Protein AF-A0A9D7Y727-F1 (afdb_monomer_lite)

pLDDT: mean 72.54, std 14.03, range [35.81, 91.88]

Secondary structure (DSSP, 8-state):
-TTHHHH-----SHHHHHHHHTSTTTHHHHHHHHHHHHIIIIIIHHHHHHHHHHGGGHHHHTT-----HHHHHHHHHHHHHHHHHHHHHHHHHTTS---TTTHHHHHHHHHHHHHHT--SSHHHHHHHIIIIIIHHHHHHIIIIIIIIHHHHHHHH--HHHHHHHHHHHHHHHHTT-

Foldseek 3Di:
DVVCVPPVDDCPAPVSLLVQCLDPVCVVVSLVVLLVVLCVPLPVVLLVVCCVPVPPCSCVLLCPDDDDVVVVVVVVVVVVVVVVVVVVVVVVVVPDPDPPVCPVVVPVVVVSVCSNPDDPDPVVVVSCCVRVNVSNVVSLCCPLVSPQLVVCCVVVVDNVVSVVVSVVVSCVVVVRD

Radius of gyration: 19.41 Å; chains: 1; bounding box: 39×44×51 Å

Structure (mmCIF, N/CA/C/O backbone):
data_AF-A0A9D7Y727-F1
#
_entry.id   AF-A0A9D7Y727-F1
#
loop_
_atom_site.group_PDB
_atom_site.id
_atom_site.type_symbol
_atom_site.label_atom_id
_atom_site.label_alt_id
_atom_site.label_comp_id
_atom_site.label_asym_id
_atom_site.label_entity_id
_atom_site.label_seq_id
_atom_site.pdbx_PDB_ins_code
_atom_site.Cartn_x
_atom_site.Cartn_y
_atom_site.Cartn_z
_atom_site.occupancy
_atom_site.B_iso_or_equiv
_atom_site.auth_seq_id
_atom_site.auth_comp_id
_atom_site.auth_asym_id
_atom_site.auth_atom_id
_atom_site.pdbx_PDB_model_num
ATOM 1 N N . MET A 1 1 ? -11.216 9.444 -23.063 1.00 38.44 1 MET A N 1
ATOM 2 C CA . MET A 1 1 ? -11.716 10.382 -24.096 1.00 38.44 1 MET A CA 1
ATOM 3 C C . MET A 1 1 ? -10.673 11.421 -24.528 1.00 38.44 1 MET A C 1
ATOM 5 O O . MET A 1 1 ? -10.568 11.652 -25.720 1.00 38.44 1 MET A O 1
ATOM 9 N N . LEU A 1 2 ? -9.851 11.990 -23.627 1.00 35.81 2 LEU A N 1
ATOM 10 C CA . LEU A 1 2 ? -8.795 12.958 -24.002 1.00 35.81 2 LEU A CA 1
ATOM 11 C C . LEU A 1 2 ? -7.589 12.357 -24.762 1.00 35.81 2 LEU A C 1
ATOM 13 O O . LEU A 1 2 ? -6.993 13.044 -25.578 1.00 35.81 2 LEU A O 1
ATOM 17 N N . VAL A 1 3 ? -7.261 11.077 -24.549 1.00 43.19 3 VAL A N 1
ATOM 18 C CA . VAL A 1 3 ? -6.134 10.392 -25.226 1.00 43.19 3 VAL A CA 1
ATOM 19 C C . VAL A 1 3 ? -6.435 10.086 -26.703 1.00 43.19 3 VAL A C 1
ATOM 21 O O . VAL A 1 3 ? -5.552 10.188 -27.552 1.00 43.19 3 VAL A O 1
ATOM 24 N N . ASN A 1 4 ? -7.702 9.801 -27.025 1.00 42.19 4 ASN A N 1
ATOM 25 C CA . ASN A 1 4 ? -8.126 9.422 -28.376 1.00 42.19 4 ASN A CA 1
ATOM 26 C C . ASN A 1 4 ? -7.947 10.574 -29.384 1.00 42.19 4 ASN A C 1
ATOM 28 O O . ASN A 1 4 ? -7.620 10.354 -30.543 1.00 42.19 4 ASN A O 1
ATOM 32 N N . ASN A 1 5 ? -8.099 11.820 -28.925 1.00 43.03 5 ASN A N 1
ATOM 33 C CA . ASN A 1 5 ? -8.119 12.988 -29.806 1.00 43.03 5 ASN A CA 1
ATOM 34 C C . ASN A 1 5 ? -6.724 13.542 -30.155 1.00 43.03 5 ASN A C 1
ATOM 36 O O . ASN A 1 5 ? -6.624 14.439 -30.983 1.00 43.03 5 ASN A O 1
ATOM 40 N N . ILE A 1 6 ? -5.661 13.047 -29.509 1.00 50.78 6 ILE A N 1
ATOM 41 C CA . ILE A 1 6 ? -4.281 13.510 -29.748 1.00 50.78 6 ILE A CA 1
ATOM 42 C C . ILE A 1 6 ? -3.454 12.439 -30.474 1.00 50.78 6 ILE A C 1
ATOM 44 O O . ILE A 1 6 ? -2.617 12.791 -31.297 1.00 50.78 6 ILE A O 1
ATOM 48 N N . TYR A 1 7 ? -3.717 11.148 -30.228 1.00 49.81 7 TYR A N 1
ATOM 49 C CA . TYR A 1 7 ? -2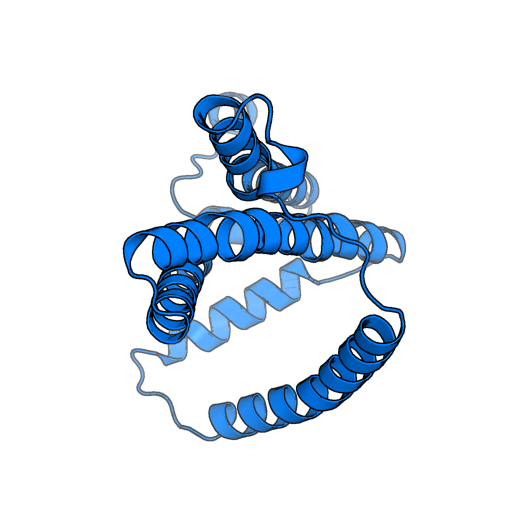.887 10.054 -30.757 1.00 49.81 7 TYR A CA 1
ATOM 50 C C . TYR A 1 7 ? -3.656 8.938 -31.488 1.00 49.81 7 TYR A C 1
ATOM 52 O O . TYR A 1 7 ? -3.024 8.030 -32.011 1.00 49.81 7 TYR A O 1
ATOM 60 N N . GLY A 1 8 ? -4.994 8.985 -31.566 1.00 45.44 8 GLY A N 1
ATOM 61 C CA . GLY A 1 8 ? -5.788 8.008 -32.334 1.00 45.44 8 GLY A CA 1
ATOM 62 C C . GLY A 1 8 ? -5.814 6.585 -31.760 1.00 45.44 8 GLY A C 1
ATOM 63 O O . GLY A 1 8 ? -6.126 5.640 -32.479 1.00 45.44 8 GLY A O 1
ATOM 64 N N . ILE A 1 9 ? -5.470 6.419 -30.480 1.00 54.44 9 ILE A N 1
ATOM 65 C CA . ILE A 1 9 ? -5.405 5.118 -29.811 1.00 54.44 9 ILE A CA 1
ATOM 66 C C . ILE A 1 9 ? -6.626 4.952 -28.897 1.00 54.44 9 ILE A C 1
ATOM 68 O O . ILE A 1 9 ? -6.757 5.632 -27.871 1.00 54.44 9 ILE A O 1
ATOM 72 N N . GLU A 1 10 ? -7.503 4.007 -29.238 1.00 46.69 10 GLU A N 1
ATOM 73 C CA . GLU A 1 10 ? -8.534 3.498 -28.333 1.00 46.69 10 GLU A CA 1
ATOM 74 C C . GLU A 1 10 ? -7.905 2.519 -27.338 1.00 46.69 10 GLU A C 1
ATOM 76 O O . GLU A 1 10 ? -7.672 1.354 -27.641 1.00 46.69 10 GLU A O 1
ATOM 81 N N . ILE A 1 11 ? -7.630 2.992 -26.123 1.00 50.62 11 ILE A N 1
ATOM 82 C CA . ILE A 1 11 ? -7.251 2.123 -25.003 1.00 50.62 11 ILE A CA 1
ATOM 83 C C . ILE A 1 11 ? -8.541 1.460 -24.496 1.00 50.62 11 ILE A C 1
ATOM 85 O O . ILE A 1 11 ? -9.188 1.964 -23.576 1.00 50.62 11 ILE A O 1
ATOM 89 N N . ALA A 1 12 ? -8.966 0.382 -25.159 1.00 44.16 12 ALA A N 1
ATOM 90 C CA . ALA A 1 12 ? -10.188 -0.357 -24.828 1.00 44.16 12 ALA A CA 1
ATOM 91 C C . ALA A 1 12 ? -9.934 -1.541 -23.874 1.00 44.16 12 ALA A C 1
ATOM 93 O O . ALA A 1 12 ? -10.870 -2.060 -23.268 1.00 44.16 12 ALA A O 1
ATOM 94 N N . SER A 1 13 ? -8.678 -1.965 -23.706 1.00 48.47 13 SER A N 1
ATOM 95 C CA . SER A 1 13 ? -8.296 -3.084 -22.838 1.00 48.47 13 SER A CA 1
ATOM 96 C C . SER A 1 13 ? -6.910 -2.872 -22.223 1.00 48.47 13 SER A C 1
ATOM 98 O O . SER A 1 13 ? -6.048 -2.256 -22.850 1.00 48.47 13 SER A O 1
ATOM 100 N N . GLY A 1 14 ? -6.679 -3.403 -21.014 1.00 51.00 14 GLY A N 1
ATOM 101 C CA . GLY A 1 14 ? -5.350 -3.407 -20.384 1.00 51.00 14 GLY A CA 1
ATOM 102 C C . GLY A 1 14 ? -4.289 -4.021 -21.303 1.00 51.00 14 GLY A C 1
ATOM 103 O O . GLY A 1 14 ? -3.210 -3.465 -21.441 1.00 51.00 14 GLY A O 1
ATOM 104 N N . LEU A 1 15 ? -4.656 -5.061 -22.062 1.00 42.97 15 LEU A N 1
ATOM 105 C CA . LEU A 1 15 ? -3.801 -5.736 -23.045 1.00 42.97 15 LEU A CA 1
ATOM 106 C C . LEU A 1 15 ? -3.212 -4.793 -24.118 1.00 42.97 15 LEU A C 1
ATOM 108 O O . LEU A 1 15 ? -2.021 -4.855 -24.402 1.00 42.97 15 LEU A O 1
ATOM 112 N N . GLN A 1 16 ? -4.008 -3.862 -24.660 1.00 52.31 16 GLN A N 1
ATOM 113 C CA . GLN A 1 16 ? -3.540 -2.881 -25.656 1.00 52.31 16 GLN A CA 1
ATOM 114 C C . GLN A 1 16 ? -2.620 -1.805 -25.064 1.00 52.31 16 GLN A C 1
ATOM 116 O O . GLN A 1 16 ? -1.779 -1.254 -25.771 1.00 52.31 16 GLN A O 1
ATOM 121 N N . LEU A 1 17 ? -2.759 -1.501 -23.770 1.00 52.94 17 LEU A N 1
ATOM 122 C CA . LEU A 1 17 ? -1.858 -0.587 -23.064 1.00 52.94 17 LEU A CA 1
ATOM 123 C C . LEU A 1 17 ? -0.440 -1.181 -22.968 1.00 52.94 17 LEU A C 1
ATOM 125 O O . LEU A 1 17 ? 0.544 -0.442 -23.022 1.00 52.94 17 LEU A O 1
ATOM 129 N N . PHE A 1 18 ? -0.342 -2.510 -22.866 1.00 52.50 18 PHE A N 1
ATOM 130 C CA . PHE A 1 18 ? 0.915 -3.244 -22.724 1.00 52.50 18 PHE A CA 1
ATOM 131 C C . PHE A 1 18 ? 1.685 -3.389 -24.047 1.00 52.50 18 PHE A C 1
ATOM 133 O O . PHE A 1 18 ? 2.902 -3.202 -24.053 1.00 52.50 18 PHE A O 1
ATOM 140 N N . ASP A 1 19 ? 0.999 -3.583 -25.178 1.00 54.50 19 ASP A N 1
ATOM 141 C CA . ASP A 1 19 ? 1.635 -3.552 -26.510 1.00 54.50 19 ASP A CA 1
ATOM 142 C C . ASP A 1 19 ? 2.191 -2.162 -26.863 1.00 54.50 19 ASP A C 1
ATOM 144 O O . ASP A 1 19 ? 3.210 -2.025 -27.543 1.00 54.50 19 ASP A O 1
ATOM 148 N N . LEU A 1 20 ? 1.560 -1.101 -26.357 1.00 54.81 20 LEU A N 1
ATOM 149 C CA . LEU A 1 20 ? 2.021 0.273 -26.557 1.00 54.81 20 LEU A CA 1
ATOM 150 C C . LEU A 1 20 ? 3.176 0.664 -25.624 1.00 54.81 20 LEU A C 1
ATOM 152 O O . LEU A 1 20 ? 3.982 1.518 -25.990 1.00 54.81 20 LEU A O 1
ATOM 156 N N . LEU A 1 21 ? 3.295 0.024 -24.454 1.00 53.53 21 LEU A N 1
ATOM 157 C CA . LEU A 1 21 ? 4.452 0.147 -23.553 1.00 53.53 21 LEU A CA 1
ATOM 158 C C . LEU A 1 21 ? 5.737 -0.419 -24.170 1.00 53.53 21 LEU A C 1
ATOM 160 O O . LEU A 1 21 ? 6.821 0.057 -23.842 1.00 53.53 21 LEU A O 1
ATOM 164 N N . ALA A 1 22 ? 5.621 -1.404 -25.066 1.00 52.56 22 ALA A N 1
ATOM 165 C CA . ALA A 1 22 ? 6.753 -1.986 -25.785 1.00 52.56 22 ALA A CA 1
ATOM 166 C C . ALA A 1 22 ? 7.319 -1.062 -26.884 1.00 52.56 22 ALA A C 1
ATOM 168 O O . ALA A 1 22 ? 8.438 -1.281 -27.347 1.00 52.56 22 ALA A O 1
ATOM 169 N N . ASN A 1 23 ? 6.586 -0.013 -27.280 1.00 58.38 23 ASN A N 1
ATOM 170 C CA . ASN A 1 23 ? 7.082 1.021 -28.186 1.00 58.38 23 ASN A CA 1
ATOM 171 C C . ASN A 1 23 ? 7.751 2.156 -27.393 1.00 58.38 23 ASN A C 1
ATOM 173 O O . ASN A 1 23 ? 7.108 2.866 -26.614 1.00 58.38 23 ASN A O 1
ATOM 177 N N . SER A 1 24 ? 9.051 2.358 -27.626 1.00 57.25 24 SER A N 1
ATOM 178 C CA . SER A 1 24 ? 9.898 3.326 -26.907 1.00 57.25 24 SER A CA 1
ATOM 179 C C . SER A 1 24 ? 9.404 4.776 -26.987 1.00 57.25 24 SER A C 1
ATOM 181 O O . SER A 1 24 ? 9.672 5.562 -26.080 1.00 57.25 24 SER A O 1
ATOM 183 N N . GLU A 1 25 ? 8.638 5.125 -28.023 1.00 64.88 25 GLU A N 1
ATOM 184 C CA . GLU A 1 25 ? 8.105 6.475 -28.238 1.00 64.88 25 GLU A CA 1
ATOM 185 C C . GLU A 1 25 ? 6.974 6.844 -27.253 1.00 64.88 25 GLU A C 1
ATOM 187 O O . GLU A 1 25 ? 6.826 8.009 -26.885 1.00 64.88 25 GLU A O 1
ATOM 192 N N . PHE A 1 26 ? 6.217 5.859 -26.746 1.00 62.03 26 PHE A N 1
ATOM 193 C CA . PHE A 1 26 ? 5.054 6.083 -25.868 1.00 62.03 26 PHE A CA 1
ATOM 194 C C . PHE A 1 26 ? 5.237 5.579 -24.431 1.00 62.03 26 PHE A C 1
ATOM 196 O O . PHE A 1 26 ? 4.417 5.890 -23.560 1.00 62.03 26 PHE A O 1
ATOM 203 N N . ALA A 1 27 ? 6.324 4.858 -24.144 1.00 64.75 27 ALA A N 1
ATOM 204 C CA . ALA A 1 27 ? 6.574 4.240 -22.843 1.00 64.75 27 ALA A CA 1
ATOM 205 C C . ALA A 1 27 ? 6.503 5.238 -21.668 1.00 64.75 27 ALA A C 1
ATOM 207 O O . ALA A 1 27 ? 5.880 4.950 -20.645 1.00 64.75 27 ALA A O 1
ATOM 208 N N . GLY A 1 28 ? 7.074 6.440 -21.814 1.00 68.00 28 GLY A N 1
ATOM 209 C CA . GLY A 1 28 ? 7.032 7.473 -20.769 1.00 68.00 28 GLY A CA 1
ATOM 210 C C . GLY A 1 28 ? 5.619 7.997 -20.487 1.00 68.00 28 GLY A C 1
ATOM 211 O O . GLY A 1 28 ? 5.219 8.131 -19.329 1.00 68.00 28 GLY A O 1
ATOM 212 N N . PHE A 1 29 ? 4.834 8.236 -21.540 1.00 70.38 29 PHE A N 1
ATOM 213 C CA . PHE A 1 29 ? 3.445 8.683 -21.420 1.00 70.38 29 PHE A CA 1
ATOM 214 C C . PHE A 1 29 ? 2.563 7.615 -20.766 1.00 70.38 29 PHE A C 1
ATOM 216 O O . PHE A 1 29 ? 1.745 7.937 -19.904 1.00 70.38 29 PHE A O 1
ATOM 223 N N . ILE A 1 30 ? 2.760 6.342 -21.115 1.00 69.75 30 ILE A N 1
ATOM 224 C CA . ILE A 1 30 ? 1.981 5.250 -20.529 1.00 69.75 30 ILE A CA 1
ATOM 225 C C . ILE A 1 30 ? 2.362 5.013 -19.072 1.00 69.75 30 ILE A C 1
ATOM 227 O O . ILE A 1 30 ? 1.465 4.903 -18.240 1.00 69.75 30 ILE A O 1
ATOM 231 N N . LYS A 1 31 ? 3.654 5.021 -18.721 1.00 67.88 31 LYS A N 1
ATOM 232 C CA . LYS A 1 31 ? 4.081 4.955 -17.312 1.00 67.88 31 LYS A CA 1
ATOM 233 C C . LYS A 1 31 ? 3.425 6.062 -16.480 1.00 67.88 31 LYS A C 1
ATOM 235 O O . LYS A 1 31 ? 2.930 5.799 -15.385 1.00 67.88 31 LYS A O 1
ATOM 240 N N . LEU A 1 32 ? 3.353 7.281 -17.017 1.00 73.38 32 LEU A N 1
ATOM 241 C CA . LEU A 1 32 ? 2.678 8.400 -16.359 1.00 73.38 32 LEU A CA 1
ATOM 242 C C . LEU A 1 32 ? 1.160 8.187 -16.257 1.00 73.38 32 LEU A C 1
ATOM 244 O O . LEU A 1 32 ? 0.586 8.427 -15.198 1.00 73.38 32 LEU A O 1
ATOM 248 N N . TYR A 1 33 ? 0.510 7.693 -17.312 1.00 76.12 33 TYR A N 1
ATOM 249 C CA . TYR A 1 33 ? -0.916 7.360 -17.294 1.00 76.12 33 TYR A CA 1
ATOM 250 C C . TYR A 1 33 ? -1.248 6.290 -16.243 1.00 76.12 33 TYR A C 1
ATOM 252 O O . TYR A 1 33 ? -2.163 6.482 -15.441 1.00 76.12 33 TYR A O 1
ATOM 260 N N . VAL A 1 34 ? -0.480 5.197 -16.205 1.00 72.19 34 VAL A N 1
ATOM 261 C CA . VAL A 1 34 ? -0.617 4.109 -15.224 1.00 72.19 34 VAL A CA 1
ATOM 262 C C . VAL A 1 34 ? -0.414 4.637 -13.805 1.00 72.19 34 VAL A C 1
ATOM 264 O O . VAL A 1 34 ? -1.220 4.342 -12.920 1.00 72.19 34 VAL A O 1
ATOM 267 N N . GLY A 1 35 ? 0.617 5.463 -13.598 1.00 71.75 35 GLY A N 1
ATOM 268 C CA . GLY A 1 35 ? 0.903 6.086 -12.308 1.00 71.75 35 GLY A CA 1
ATOM 269 C C . GLY A 1 35 ? -0.222 7.007 -11.835 1.00 71.75 35 GLY A C 1
ATOM 270 O O . GLY A 1 35 ? -0.666 6.903 -10.694 1.00 71.75 35 GLY A O 1
ATOM 271 N N . VAL A 1 36 ? -0.742 7.869 -12.714 1.00 76.12 36 VAL A N 1
ATOM 272 C CA . VAL A 1 36 ? -1.879 8.750 -12.400 1.00 76.12 36 VAL A CA 1
ATOM 273 C C . VAL A 1 36 ? -3.132 7.935 -12.091 1.00 76.12 36 VAL A C 1
ATOM 275 O O . VAL A 1 36 ? -3.839 8.253 -11.138 1.00 76.12 36 VAL A O 1
ATOM 278 N N . ASN A 1 37 ? -3.402 6.876 -12.855 1.00 77.38 37 ASN A N 1
ATOM 279 C CA . ASN A 1 37 ? -4.544 5.998 -12.619 1.00 77.38 37 ASN A CA 1
ATOM 280 C C . ASN A 1 37 ? -4.473 5.360 -11.219 1.00 77.38 37 ASN A C 1
ATOM 282 O O . ASN A 1 37 ? -5.410 5.509 -10.432 1.00 77.38 37 ASN A O 1
ATOM 286 N N . HIS A 1 38 ? -3.324 4.776 -10.862 1.00 74.88 38 HIS A N 1
ATOM 287 C CA . HIS A 1 38 ? -3.100 4.216 -9.528 1.00 74.88 38 HIS A CA 1
ATOM 288 C C . HIS A 1 38 ? -3.259 5.263 -8.425 1.00 74.88 38 HIS A C 1
ATOM 290 O O . HIS A 1 38 ? -3.918 5.010 -7.419 1.00 74.88 38 HIS A O 1
ATOM 296 N N . LEU A 1 39 ? -2.703 6.460 -8.623 1.00 80.50 39 LEU A N 1
ATOM 297 C CA . LEU A 1 39 ? -2.813 7.563 -7.670 1.00 80.50 39 LEU A CA 1
ATOM 298 C C . LEU A 1 39 ? -4.283 7.936 -7.433 1.00 80.50 39 LEU A C 1
ATOM 300 O O . LEU A 1 39 ? -4.723 8.086 -6.294 1.00 80.50 39 LEU A O 1
ATOM 304 N N . VAL A 1 40 ? -5.074 8.047 -8.497 1.00 80.31 40 VAL A N 1
ATOM 305 C CA . VAL A 1 40 ? -6.489 8.403 -8.377 1.00 80.31 40 VAL A CA 1
ATOM 306 C C . VAL A 1 40 ? -7.275 7.301 -7.665 1.00 80.31 40 VAL A C 1
ATOM 308 O O . VAL A 1 40 ? -7.955 7.593 -6.681 1.00 80.31 40 VAL A O 1
ATOM 311 N N . ILE A 1 41 ? -7.161 6.051 -8.119 1.00 79.31 41 ILE A N 1
ATOM 312 C CA . ILE A 1 41 ? -7.974 4.937 -7.611 1.00 79.31 41 ILE A CA 1
ATOM 313 C C . ILE A 1 41 ? -7.573 4.544 -6.188 1.00 79.31 41 ILE A C 1
ATOM 315 O O . ILE A 1 41 ? -8.443 4.383 -5.332 1.00 79.31 41 ILE A O 1
ATOM 319 N N . PHE A 1 42 ? -6.275 4.403 -5.917 1.00 80.44 42 PHE A N 1
ATOM 320 C CA . PHE A 1 42 ? -5.786 3.834 -4.661 1.00 80.44 42 PHE A CA 1
ATOM 321 C C . PHE A 1 42 ? -5.404 4.876 -3.611 1.00 80.44 42 PHE A C 1
ATOM 323 O O . PHE A 1 42 ? -5.277 4.526 -2.443 1.00 80.44 42 PHE A O 1
ATOM 330 N N . ILE A 1 43 ? -5.253 6.154 -3.976 1.00 82.06 43 ILE A N 1
ATOM 331 C CA . ILE A 1 43 ? -4.929 7.216 -3.010 1.00 82.06 43 ILE A CA 1
ATOM 332 C C . ILE A 1 43 ? -6.064 8.236 -2.932 1.00 82.06 43 ILE A C 1
ATOM 334 O O . ILE A 1 43 ? -6.671 8.397 -1.876 1.00 82.06 43 ILE A O 1
ATOM 338 N N . ILE A 1 44 ? -6.401 8.920 -4.028 1.00 84.00 44 ILE A N 1
ATOM 339 C CA . ILE A 1 44 ? -7.350 10.045 -3.967 1.00 84.00 44 ILE A CA 1
ATOM 340 C C . ILE A 1 44 ? -8.758 9.572 -3.602 1.00 84.00 44 ILE A C 1
ATOM 342 O O . ILE A 1 44 ? -9.345 10.102 -2.661 1.00 84.00 44 ILE A O 1
ATOM 346 N N . CYS A 1 45 ? -9.306 8.578 -4.302 1.00 85.94 45 CYS A N 1
ATOM 347 C CA . CYS A 1 45 ? -10.641 8.046 -4.019 1.00 85.94 45 CYS A CA 1
ATOM 348 C C . CYS A 1 45 ? -10.813 7.598 -2.552 1.00 85.94 45 CYS A C 1
ATOM 350 O O . CYS A 1 45 ? -11.759 8.062 -1.906 1.00 85.94 45 CYS A O 1
ATOM 352 N N . PRO A 1 46 ? -9.922 6.765 -1.980 1.00 83.12 46 PRO A N 1
ATOM 353 C CA . PRO A 1 46 ? -10.025 6.377 -0.577 1.00 83.12 46 PRO A CA 1
ATOM 354 C C . PRO A 1 46 ? -9.865 7.551 0.395 1.00 83.12 46 PRO A C 1
ATOM 356 O O . PRO A 1 46 ? -10.594 7.624 1.385 1.00 83.12 46 PRO A O 1
ATOM 359 N N . LEU A 1 47 ? -8.983 8.515 0.115 1.00 83.88 47 LEU A N 1
ATOM 360 C CA . LEU A 1 47 ? -8.851 9.709 0.954 1.00 83.88 47 LEU A CA 1
ATOM 361 C C . LEU A 1 47 ? -10.113 10.580 0.929 1.00 83.88 47 LEU A C 1
ATOM 363 O O . LEU A 1 47 ? -10.551 11.050 1.979 1.00 83.88 47 LEU A O 1
ATOM 367 N N . VAL A 1 48 ? -10.734 10.753 -0.241 1.00 85.94 48 VAL A N 1
ATOM 368 C CA . VAL A 1 48 ? -12.015 11.463 -0.391 1.00 85.94 48 VAL A CA 1
ATOM 369 C C . VAL A 1 48 ? -13.129 10.736 0.360 1.00 85.94 48 VAL A C 1
ATOM 371 O O . VAL A 1 48 ? -13.916 11.382 1.052 1.00 85.94 48 VAL A O 1
ATOM 374 N N . PHE A 1 49 ? -13.172 9.402 0.289 1.00 85.12 49 PHE A N 1
ATOM 375 C CA . PHE A 1 49 ? -14.115 8.590 1.058 1.00 85.12 49 PHE A CA 1
ATOM 376 C C . PHE A 1 49 ? -13.971 8.847 2.565 1.00 85.12 49 PHE A C 1
ATOM 378 O O . PHE A 1 49 ? -14.948 9.195 3.232 1.00 85.12 49 PHE A O 1
ATOM 385 N N . VAL A 1 50 ? -12.751 8.766 3.107 1.00 81.88 50 VAL A N 1
ATOM 386 C CA . VAL A 1 50 ? -12.513 9.026 4.536 1.00 81.88 50 VAL A CA 1
ATOM 387 C C . VAL A 1 50 ? -12.856 10.472 4.896 1.00 81.88 50 VAL A C 1
ATOM 389 O O . VAL A 1 50 ? -13.497 10.714 5.917 1.00 81.88 50 VAL A O 1
ATOM 392 N N . TYR A 1 51 ? -12.490 11.440 4.057 1.00 83.19 51 TYR A N 1
ATOM 393 C CA . TYR A 1 51 ? -12.810 12.846 4.290 1.00 83.19 51 TYR A CA 1
ATOM 394 C C . TYR A 1 51 ? -14.326 13.091 4.356 1.00 83.19 51 TYR A C 1
ATOM 396 O O . TYR A 1 51 ? -14.801 13.770 5.267 1.00 83.19 51 TYR A O 1
ATOM 404 N N . PHE A 1 52 ? -15.105 12.507 3.441 1.00 84.50 52 PHE A N 1
ATOM 405 C CA . PHE A 1 52 ? -16.548 12.736 3.376 1.00 84.50 52 PHE A CA 1
ATOM 406 C C . PHE A 1 52 ? -17.315 12.044 4.512 1.00 84.50 52 PHE A C 1
ATOM 408 O O . PHE A 1 52 ? -18.193 12.660 5.123 1.00 84.50 52 PHE A O 1
ATOM 415 N N . PHE A 1 53 ? -16.967 10.791 4.827 1.00 80.19 53 PHE A N 1
ATOM 416 C CA . PHE A 1 53 ? -17.672 9.987 5.832 1.00 80.19 53 PHE A CA 1
ATOM 417 C C . PHE A 1 53 ? -17.166 10.206 7.264 1.00 80.19 53 PHE A C 1
ATOM 419 O O . PHE A 1 53 ? -17.957 10.141 8.204 1.00 80.19 53 PHE A O 1
ATOM 426 N N . TYR A 1 54 ? -15.877 10.511 7.445 1.00 79.06 54 TYR A N 1
ATOM 427 C CA . TYR A 1 54 ? -15.241 10.601 8.764 1.00 79.06 54 TYR A CA 1
ATOM 428 C C . TYR A 1 54 ? -14.717 12.000 9.130 1.00 79.06 54 TYR A C 1
ATOM 430 O O . TYR A 1 54 ? -14.256 12.175 10.259 1.00 79.06 54 TYR A O 1
ATOM 438 N N . LYS A 1 55 ? -14.843 13.003 8.242 1.00 71.44 55 LYS A N 1
ATOM 439 C CA . LYS A 1 55 ? -14.619 14.454 8.458 1.00 71.44 55 LYS A CA 1
ATOM 440 C C . LYS A 1 55 ? -13.568 14.799 9.530 1.00 71.44 55 LYS A C 1
ATOM 442 O O . LYS A 1 55 ? -12.374 14.805 9.251 1.00 71.44 55 LYS A O 1
ATOM 447 N N . ASN A 1 56 ? -14.004 15.062 10.769 1.00 64.69 56 ASN A N 1
ATOM 448 C CA . ASN A 1 56 ? -13.153 15.551 11.865 1.00 64.69 56 ASN A CA 1
ATOM 449 C C . ASN A 1 56 ? -12.272 14.474 12.525 1.00 64.69 56 ASN A C 1
ATOM 451 O O . ASN A 1 56 ? -11.414 14.810 13.335 1.00 64.69 56 ASN A O 1
ATOM 455 N N . LYS A 1 57 ? -12.459 13.192 12.191 1.00 68.38 57 LYS A N 1
ATOM 456 C CA . LYS A 1 57 ? -11.660 12.066 12.697 1.00 68.38 57 LYS A CA 1
ATOM 457 C C . LYS A 1 57 ? -10.722 11.485 11.644 1.00 68.38 57 LYS A C 1
ATOM 459 O O . LYS A 1 57 ? -10.250 10.375 11.829 1.00 68.38 57 LYS A O 1
ATOM 464 N N . PHE A 1 58 ? -10.425 12.207 10.561 1.00 68.12 58 PHE A N 1
ATOM 465 C CA . PHE A 1 58 ? -9.569 11.731 9.465 1.00 68.12 58 PHE A CA 1
ATOM 466 C C . PHE A 1 58 ? -8.268 11.056 9.954 1.0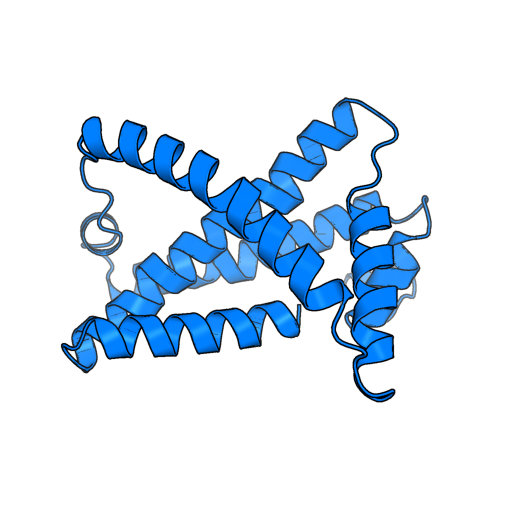0 68.12 58 PHE A C 1
ATOM 468 O O . PHE A 1 58 ? -8.003 9.897 9.638 1.00 68.12 58 PHE A O 1
ATOM 475 N N . TRP A 1 59 ? -7.504 11.742 10.810 1.00 65.94 59 TRP A N 1
ATOM 476 C CA . TRP A 1 59 ? -6.225 11.251 11.339 1.00 65.94 59 TRP A CA 1
ATOM 477 C C . TRP A 1 59 ? -6.379 10.120 12.368 1.00 65.94 59 TRP A C 1
ATOM 479 O O . TRP A 1 59 ? -5.567 9.198 12.415 1.00 65.94 59 TRP A O 1
ATOM 489 N N . GLU A 1 60 ? -7.445 10.165 13.172 1.00 67.19 60 GLU A N 1
ATOM 490 C CA . GLU A 1 60 ? -7.779 9.121 14.149 1.00 67.19 60 GLU A CA 1
ATOM 491 C C . GLU A 1 60 ? -8.275 7.845 13.445 1.00 67.19 60 GLU A C 1
ATOM 493 O O . GLU A 1 60 ? -7.986 6.726 13.868 1.00 67.19 60 GLU A O 1
ATOM 498 N N . TYR A 1 61 ? -8.968 8.011 12.317 1.00 68.94 61 TYR A N 1
ATOM 499 C CA . TYR A 1 61 ? -9.484 6.936 11.490 1.00 68.94 61 TYR A CA 1
ATOM 500 C C . TYR A 1 61 ? -8.368 6.217 10.733 1.00 68.94 61 TYR A C 1
ATOM 502 O O . TYR A 1 61 ? -8.338 4.989 10.740 1.00 68.94 61 TYR A O 1
ATOM 510 N N . LEU A 1 62 ? -7.415 6.943 10.151 1.00 65.31 62 LEU A N 1
ATOM 511 C CA . LEU A 1 62 ? -6.276 6.314 9.478 1.00 65.31 62 LEU A CA 1
ATOM 512 C C . LEU A 1 62 ? -5.287 5.667 10.464 1.00 65.31 62 LEU A C 1
ATOM 514 O O . LEU A 1 62 ? -4.371 4.962 10.052 1.00 65.31 62 LEU A O 1
ATOM 518 N N . SER A 1 63 ? -5.485 5.867 11.775 1.00 64.56 63 SER A N 1
ATOM 519 C CA . SER A 1 63 ? -4.674 5.273 12.840 1.00 64.56 63 SER A CA 1
ATOM 520 C C . SER A 1 63 ? -3.170 5.436 12.600 1.00 64.56 63 SER A C 1
ATOM 522 O O . SER A 1 63 ? -2.401 4.512 12.863 1.00 64.56 63 SER A O 1
ATOM 524 N N . LEU A 1 64 ? -2.749 6.620 12.127 1.00 62.12 64 LEU A N 1
ATOM 525 C CA . LEU A 1 64 ? -1.339 7.014 12.016 1.00 62.12 64 LEU A CA 1
ATOM 526 C C . LEU A 1 64 ? -0.765 7.190 13.425 1.00 62.12 64 LEU A C 1
ATOM 528 O O . LEU A 1 64 ? -0.587 8.291 13.942 1.00 62.12 64 LEU A O 1
ATOM 532 N N . ARG A 1 65 ? -0.589 6.064 14.108 1.00 58.31 65 ARG A N 1
ATOM 533 C CA . ARG A 1 65 ? -0.153 5.988 15.491 1.00 58.31 65 ARG A CA 1
ATOM 534 C C . ARG A 1 65 ? 1.356 5.835 15.525 1.00 58.31 65 ARG A C 1
ATOM 536 O O . ARG A 1 65 ? 1.966 5.286 14.613 1.00 58.31 65 ARG A O 1
ATOM 543 N N . TYR A 1 66 ? 1.941 6.277 16.629 1.00 62.97 66 TYR A N 1
ATOM 544 C CA . TYR A 1 66 ? 3.347 6.060 16.931 1.00 62.97 66 TYR A CA 1
ATOM 545 C C . TYR A 1 66 ? 3.691 4.563 16.838 1.00 62.97 66 TYR A C 1
ATOM 547 O O . TYR A 1 66 ? 3.206 3.751 17.633 1.00 62.97 66 TYR A O 1
ATOM 555 N N . VAL A 1 67 ? 4.514 4.195 15.856 1.00 71.50 67 VAL A N 1
ATOM 556 C CA . VAL A 1 67 ? 5.062 2.844 15.720 1.00 71.50 67 VAL A CA 1
ATOM 557 C C . VAL A 1 67 ? 6.212 2.677 16.704 1.00 71.50 67 VAL A C 1
ATOM 559 O O . VAL A 1 67 ? 7.154 3.466 16.726 1.00 71.50 67 VAL A O 1
ATOM 562 N N . LYS A 1 68 ? 6.144 1.649 17.556 1.00 82.00 68 LYS A N 1
ATOM 563 C CA . LYS A 1 68 ? 7.258 1.345 18.464 1.00 82.00 68 LYS A CA 1
ATOM 564 C C . LYS A 1 68 ? 8.491 0.948 17.631 1.00 82.00 68 LYS A C 1
ATOM 566 O O . LYS A 1 68 ? 8.328 0.145 16.713 1.00 82.00 68 LYS A O 1
ATOM 571 N N . PRO A 1 69 ? 9.713 1.394 17.982 1.00 83.62 69 PRO A N 1
ATOM 572 C CA . PRO A 1 69 ? 10.929 1.093 17.215 1.00 83.62 69 PRO A CA 1
ATOM 573 C C . PRO A 1 69 ? 11.168 -0.406 16.982 1.00 83.62 69 PRO A C 1
ATOM 575 O O . PRO A 1 69 ? 11.647 -0.807 15.926 1.00 83.62 69 PRO A O 1
ATOM 578 N N . ILE A 1 70 ? 10.761 -1.250 17.938 1.00 90.00 70 ILE A N 1
ATOM 579 C CA . ILE A 1 70 ? 10.855 -2.710 17.820 1.00 90.00 70 ILE A CA 1
ATOM 580 C C . ILE A 1 70 ? 10.081 -3.263 16.614 1.00 90.00 70 ILE A C 1
ATOM 582 O O . ILE A 1 70 ? 10.525 -4.227 15.999 1.00 90.00 70 ILE A O 1
ATOM 586 N N . PHE A 1 71 ? 8.962 -2.639 16.232 1.00 85.62 71 PHE A N 1
ATOM 587 C CA . PHE A 1 71 ? 8.186 -3.064 15.067 1.00 85.62 71 PHE A CA 1
ATOM 588 C C . PHE A 1 71 ? 8.875 -2.713 13.750 1.00 85.62 71 PHE A C 1
ATOM 590 O O . PHE A 1 71 ? 8.681 -3.431 12.779 1.00 85.62 71 PHE A O 1
ATOM 597 N N . ILE A 1 72 ? 9.713 -1.672 13.717 1.00 85.69 72 ILE A N 1
ATOM 598 C CA . ILE A 1 72 ? 10.507 -1.329 12.529 1.00 85.69 72 ILE A CA 1
ATOM 599 C C . ILE A 1 72 ? 11.585 -2.395 12.310 1.00 85.69 72 ILE A C 1
ATOM 601 O O . ILE A 1 72 ? 11.730 -2.913 11.207 1.00 85.69 72 ILE A O 1
ATOM 605 N N . ILE A 1 73 ? 12.296 -2.781 13.374 1.00 90.00 73 ILE A N 1
ATOM 606 C CA . ILE A 1 73 ? 13.305 -3.851 13.310 1.00 90.00 73 ILE A CA 1
ATOM 607 C C . ILE A 1 73 ? 12.646 -5.177 12.914 1.00 90.00 73 ILE A C 1
ATOM 609 O O . ILE A 1 73 ? 13.135 -5.871 12.025 1.00 90.00 73 ILE A O 1
ATOM 613 N N . LEU A 1 74 ? 11.509 -5.509 13.535 1.00 89.88 74 LEU A N 1
ATOM 614 C CA . LEU A 1 74 ? 10.757 -6.718 13.210 1.00 89.88 74 LEU A CA 1
ATOM 615 C C . LEU A 1 74 ? 10.263 -6.710 11.758 1.00 89.88 74 LEU A C 1
ATOM 617 O O . LEU A 1 74 ? 10.348 -7.736 11.095 1.00 89.88 74 LEU A O 1
ATOM 621 N N . PHE A 1 75 ? 9.794 -5.568 11.250 1.00 85.75 75 PHE A N 1
ATOM 622 C CA . PHE A 1 75 ? 9.380 -5.411 9.856 1.00 85.75 75 PHE A CA 1
ATOM 623 C C . PHE A 1 75 ? 10.518 -5.745 8.887 1.00 85.75 75 PHE A C 1
ATOM 625 O O . PHE A 1 75 ? 10.331 -6.570 7.996 1.00 85.75 75 PHE A O 1
ATOM 632 N N . PHE A 1 76 ? 11.716 -5.190 9.103 1.00 88.88 76 PHE A N 1
ATOM 633 C CA . PHE A 1 76 ? 12.886 -5.513 8.279 1.00 88.88 76 PHE A CA 1
ATOM 634 C C . PHE A 1 76 ? 13.271 -6.994 8.356 1.00 88.88 76 PHE A C 1
ATOM 636 O O . PHE A 1 76 ? 13.571 -7.607 7.333 1.00 88.88 76 PHE A O 1
ATOM 643 N N . LEU A 1 77 ? 13.228 -7.586 9.550 1.00 91.06 77 LEU A N 1
ATOM 644 C CA . LEU A 1 77 ? 13.577 -8.993 9.754 1.00 91.06 77 LEU A CA 1
ATOM 645 C C . LEU A 1 77 ? 12.574 -9.927 9.058 1.00 91.06 77 LEU A C 1
ATOM 647 O O . LEU A 1 77 ? 12.968 -10.888 8.397 1.00 91.06 77 LEU A O 1
ATOM 651 N N . VAL A 1 78 ? 11.282 -9.601 9.134 1.00 90.75 78 VAL A N 1
ATOM 652 C CA . VAL A 1 78 ? 10.219 -10.310 8.412 1.00 90.75 78 VAL A CA 1
ATOM 653 C C . VAL A 1 78 ? 10.396 -10.162 6.901 1.00 90.75 78 VAL A C 1
ATOM 655 O O . VAL A 1 78 ? 10.323 -11.167 6.202 1.00 90.75 78 VAL A O 1
ATOM 658 N N . LEU A 1 79 ? 10.691 -8.963 6.387 1.00 87.62 79 LEU A N 1
ATOM 659 C CA . LEU A 1 79 ? 10.963 -8.765 4.959 1.00 87.62 79 LEU A CA 1
ATOM 660 C C . LEU A 1 79 ? 12.144 -9.616 4.473 1.00 87.62 79 LEU A C 1
ATOM 662 O O . LEU A 1 79 ? 12.022 -10.299 3.456 1.00 87.62 79 LEU A O 1
ATOM 666 N N . MET A 1 80 ? 13.256 -9.636 5.217 1.00 89.12 80 MET A N 1
ATOM 667 C CA . MET A 1 80 ? 14.408 -10.475 4.869 1.00 89.12 80 MET A CA 1
ATOM 668 C C . MET A 1 80 ? 14.074 -11.969 4.899 1.00 89.12 80 MET A C 1
ATOM 670 O O . MET A 1 80 ? 14.592 -12.713 4.075 1.00 89.12 80 MET A O 1
ATOM 674 N N . SER A 1 81 ? 13.203 -12.413 5.810 1.00 90.06 81 SER A N 1
ATOM 675 C CA . SER A 1 81 ? 12.754 -13.808 5.880 1.00 90.06 81 SER A CA 1
ATOM 676 C C . SER A 1 81 ? 11.732 -14.177 4.800 1.00 90.06 81 SER A C 1
ATOM 678 O O . SER A 1 81 ? 11.670 -15.338 4.398 1.00 90.06 81 SER A O 1
ATOM 680 N N . LEU A 1 82 ? 10.916 -13.228 4.339 1.00 89.00 82 LEU A N 1
ATOM 681 C CA . LEU A 1 82 ? 9.911 -13.461 3.299 1.00 89.00 82 LEU A CA 1
ATOM 682 C C . LEU A 1 82 ? 10.538 -13.592 1.912 1.00 89.00 82 LEU A C 1
ATOM 684 O O . LEU A 1 82 ? 10.027 -14.349 1.092 1.00 89.00 82 LEU A O 1
ATOM 688 N N . TYR A 1 83 ? 11.655 -12.912 1.653 1.00 86.19 83 TYR A N 1
ATOM 689 C CA . TYR A 1 83 ? 12.341 -12.985 0.364 1.00 86.19 83 TYR A CA 1
ATOM 690 C C . TYR A 1 83 ? 12.766 -14.414 -0.051 1.00 86.19 83 TYR A C 1
ATOM 692 O O . TYR A 1 83 ? 12.364 -14.860 -1.129 1.00 86.19 83 TYR A O 1
ATOM 700 N N . PRO A 1 84 ? 13.505 -15.195 0.768 1.00 88.88 84 PRO A N 1
ATOM 701 C CA . PRO A 1 84 ? 13.848 -16.574 0.419 1.00 88.88 84 PRO A CA 1
ATOM 702 C C . PRO A 1 84 ? 12.616 -17.483 0.360 1.00 88.88 84 PRO A C 1
ATOM 704 O O . PRO A 1 84 ? 12.591 -18.425 -0.428 1.00 88.88 84 PRO A O 1
ATOM 707 N N . LEU A 1 85 ? 11.578 -17.194 1.153 1.00 88.06 85 LEU A N 1
ATOM 708 C CA . LEU A 1 85 ? 10.325 -17.943 1.114 1.00 88.06 85 LEU A CA 1
ATOM 709 C C . LEU A 1 85 ? 9.598 -17.741 -0.222 1.00 88.06 85 LEU A C 1
ATOM 711 O O . LEU A 1 85 ? 9.150 -18.716 -0.820 1.00 88.06 85 LEU A O 1
ATOM 715 N N . MET A 1 86 ? 9.537 -16.504 -0.720 1.00 81.88 86 MET A N 1
ATOM 716 C CA . MET A 1 86 ? 9.008 -16.202 -2.051 1.00 81.88 86 MET A CA 1
ATOM 717 C C . MET A 1 86 ? 9.792 -16.942 -3.135 1.00 81.88 86 MET A C 1
ATOM 719 O O . MET A 1 86 ? 9.187 -17.628 -3.951 1.00 81.88 86 MET A O 1
ATOM 723 N N . ALA A 1 87 ? 11.128 -16.894 -3.097 1.00 83.19 87 ALA A N 1
ATOM 724 C CA . ALA A 1 87 ? 11.964 -17.617 -4.057 1.00 83.19 87 ALA A CA 1
ATOM 725 C C . ALA A 1 87 ? 11.707 -19.137 -4.035 1.00 83.19 87 ALA A C 1
ATOM 727 O O . ALA A 1 87 ? 11.651 -19.778 -5.086 1.00 83.19 87 ALA A O 1
ATOM 728 N N . TYR A 1 88 ? 11.498 -19.711 -2.847 1.00 86.31 88 TYR A N 1
ATOM 729 C CA . TYR A 1 88 ? 11.144 -21.120 -2.691 1.00 86.31 88 TYR A CA 1
ATOM 730 C C . TYR A 1 88 ? 9.772 -21.449 -3.295 1.00 86.31 88 TYR A C 1
ATOM 732 O O . TYR A 1 88 ? 9.647 -22.441 -4.014 1.00 86.31 88 TYR A O 1
ATOM 740 N N . PHE A 1 89 ? 8.754 -20.617 -3.054 1.00 78.62 89 PHE A N 1
ATOM 741 C CA . PHE A 1 89 ? 7.432 -20.803 -3.656 1.00 78.62 89 PHE A CA 1
ATOM 742 C C . PHE A 1 89 ? 7.462 -20.662 -5.176 1.00 78.62 89 PHE A C 1
ATOM 744 O O . PHE A 1 89 ? 6.855 -21.484 -5.854 1.00 78.62 89 PHE A O 1
ATOM 751 N N . THR A 1 90 ? 8.208 -19.699 -5.719 1.00 76.62 90 THR A N 1
ATOM 752 C CA . THR A 1 90 ? 8.390 -19.554 -7.171 1.00 76.62 90 THR A CA 1
ATOM 753 C C . THR A 1 90 ? 9.031 -20.800 -7.777 1.00 76.62 90 THR A C 1
ATOM 755 O O . THR A 1 90 ? 8.563 -21.301 -8.793 1.00 76.62 90 THR A O 1
ATOM 758 N N . PHE A 1 91 ? 10.060 -21.351 -7.128 1.00 81.19 91 PHE A N 1
ATOM 759 C CA . PHE A 1 91 ? 10.696 -22.595 -7.566 1.00 81.19 91 PHE A CA 1
ATOM 760 C C . PHE A 1 91 ? 9.765 -23.810 -7.484 1.00 81.19 91 PHE A C 1
ATOM 762 O O . PHE A 1 91 ? 9.833 -24.716 -8.315 1.00 81.19 91 PHE A O 1
ATOM 769 N N . LEU A 1 92 ? 8.908 -23.866 -6.463 1.00 79.69 92 LEU A N 1
ATOM 770 C CA . LEU A 1 92 ? 7.921 -24.931 -6.339 1.00 79.69 92 LEU A CA 1
ATOM 771 C C . LEU A 1 92 ? 6.843 -24.806 -7.421 1.00 79.69 92 LEU A C 1
ATOM 773 O O . LEU A 1 92 ? 6.477 -25.807 -8.030 1.00 79.69 92 LEU A O 1
ATOM 777 N N . LEU A 1 93 ? 6.387 -23.582 -7.690 1.00 78.19 93 LEU A N 1
ATOM 778 C CA . LEU A 1 93 ? 5.404 -23.284 -8.724 1.00 78.19 93 LEU A CA 1
ATOM 779 C C . LEU A 1 93 ? 5.942 -23.628 -10.116 1.00 78.19 93 LEU A C 1
ATOM 781 O O . LEU A 1 93 ? 5.246 -24.284 -10.880 1.00 78.19 93 LEU A O 1
ATOM 785 N N . SER A 1 94 ? 7.208 -23.310 -10.407 1.00 71.75 94 SER A N 1
ATOM 786 C CA . SER A 1 94 ? 7.841 -23.619 -11.698 1.00 71.75 94 SER A CA 1
ATOM 787 C C . SER A 1 94 ? 8.026 -25.116 -11.974 1.00 71.75 94 SER A C 1
ATOM 789 O O . SER A 1 94 ? 8.443 -25.488 -13.065 1.00 71.75 94 SER A O 1
ATOM 791 N N . LYS A 1 95 ? 7.808 -25.979 -10.974 1.00 76.25 95 LYS A N 1
ATOM 792 C CA . LYS A 1 95 ? 7.867 -27.444 -11.111 1.00 76.25 9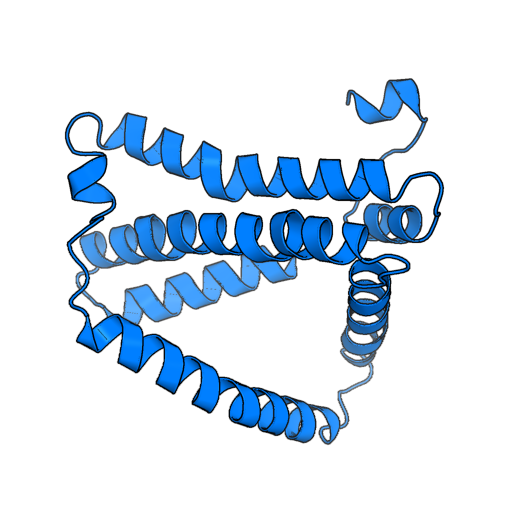5 LYS A CA 1
ATOM 793 C C . LYS A 1 95 ? 6.504 -28.089 -11.309 1.00 76.25 95 LYS A C 1
ATOM 795 O O . LYS A 1 95 ? 6.439 -29.292 -11.546 1.00 76.25 95 LYS A O 1
ATOM 800 N N . ILE A 1 96 ? 5.433 -27.330 -11.123 1.00 76.06 96 ILE A N 1
ATOM 801 C CA . ILE A 1 96 ? 4.092 -27.794 -11.428 1.00 76.06 96 ILE A CA 1
ATOM 802 C C . ILE A 1 96 ? 3.929 -27.607 -12.935 1.00 76.06 96 ILE A C 1
ATOM 804 O O . ILE A 1 96 ? 4.062 -26.493 -13.429 1.00 76.06 96 ILE A O 1
ATOM 808 N N . ASP A 1 97 ? 3.666 -28.684 -13.671 1.00 67.19 97 ASP A N 1
ATOM 809 C CA . ASP A 1 97 ? 3.250 -28.569 -15.068 1.00 67.19 97 ASP A CA 1
ATOM 810 C C . ASP A 1 97 ? 1.810 -28.047 -15.076 1.00 67.19 97 ASP A C 1
ATOM 812 O O . ASP A 1 97 ? 0.857 -28.784 -14.797 1.00 67.19 97 ASP A O 1
ATOM 816 N N . LEU A 1 98 ? 1.648 -26.739 -15.295 1.00 63.19 98 LEU A N 1
ATOM 817 C CA . LEU A 1 98 ? 0.326 -26.130 -15.369 1.00 63.19 98 LEU A CA 1
ATOM 818 C C . LEU A 1 98 ? -0.406 -26.638 -16.628 1.00 63.19 98 LEU A C 1
ATOM 820 O O . LEU A 1 98 ? 0.192 -26.695 -17.702 1.00 63.19 98 LEU A O 1
ATOM 824 N N . PRO A 1 99 ? -1.704 -26.982 -16.529 1.00 65.56 99 PRO A N 1
ATOM 825 C CA . PRO A 1 99 ? -2.504 -27.371 -17.688 1.00 65.56 99 PRO A CA 1
ATOM 826 C C . PRO A 1 99 ? -2.552 -26.238 -18.726 1.00 65.56 99 PRO A C 1
ATOM 828 O O . PRO A 1 99 ? -2.548 -25.066 -18.353 1.00 65.56 99 PRO A O 1
ATOM 831 N N . ASP A 1 100 ? -2.676 -26.580 -20.012 1.00 63.56 100 ASP A N 1
ATOM 832 C CA . ASP A 1 100 ? -2.536 -25.652 -21.157 1.00 63.56 100 ASP A CA 1
ATOM 833 C C . ASP A 1 100 ? -3.425 -24.388 -21.097 1.00 63.56 100 ASP A C 1
ATOM 835 O O . ASP A 1 100 ? -3.116 -23.362 -21.699 1.00 63.56 100 ASP A O 1
ATOM 839 N N . PHE A 1 101 ? -4.528 -24.415 -20.340 1.00 67.25 101 PHE A N 1
ATOM 840 C CA . PHE A 1 101 ? -5.380 -23.239 -20.118 1.00 67.25 101 PHE A CA 1
ATOM 841 C C . PHE A 1 101 ? -4.735 -22.167 -19.210 1.00 67.25 101 PHE A C 1
ATOM 843 O O . PHE A 1 101 ? -5.116 -21.001 -19.268 1.00 67.25 101 PHE A O 1
ATOM 850 N N . LEU A 1 102 ? -3.756 -22.538 -18.378 1.00 57.22 102 LEU A N 1
ATOM 851 C CA . LEU A 1 102 ? -3.034 -21.634 -17.476 1.00 57.22 102 LEU A CA 1
ATOM 852 C C . LEU A 1 102 ? -1.629 -21.270 -17.982 1.00 57.22 102 LEU A C 1
ATOM 854 O O . LEU A 1 102 ? -1.074 -20.266 -17.546 1.00 57.22 102 LEU A O 1
ATOM 858 N N . SER A 1 103 ? -1.067 -22.014 -18.939 1.00 56.69 103 SER A N 1
ATOM 859 C CA . SER A 1 103 ? 0.295 -21.776 -19.447 1.00 56.69 103 SER A CA 1
ATOM 860 C C . SER A 1 103 ? 0.471 -20.455 -20.212 1.00 56.69 103 SER A C 1
ATOM 862 O O . SER A 1 103 ? 1.600 -19.995 -20.384 1.00 56.69 103 SER A O 1
ATOM 864 N N . GLY A 1 104 ? -0.622 -19.839 -20.683 1.00 56.88 104 GLY A N 1
ATOM 865 C CA . GLY A 1 104 ? -0.597 -18.503 -21.296 1.00 56.88 104 GLY A CA 1
ATOM 866 C C . GLY A 1 104 ? -0.387 -17.371 -20.282 1.00 56.88 104 GLY A C 1
ATOM 867 O O . GLY A 1 104 ? 0.234 -16.366 -20.609 1.00 56.88 104 GLY A O 1
ATOM 868 N N . PHE A 1 105 ? -0.830 -17.555 -19.031 1.00 56.12 105 PHE A N 1
ATOM 869 C CA . PHE A 1 105 ? -0.717 -16.530 -17.988 1.00 56.12 105 PHE A CA 1
ATOM 870 C C . PHE A 1 105 ? 0.726 -16.312 -17.522 1.00 56.12 105 PHE A C 1
ATOM 872 O O . PHE A 1 105 ? 1.101 -15.175 -17.251 1.00 56.12 105 PHE A O 1
ATOM 879 N N . ASP A 1 106 ? 1.548 -17.363 -17.468 1.00 56.84 106 ASP A N 1
ATOM 880 C CA . ASP A 1 106 ? 2.924 -17.241 -16.974 1.00 56.84 106 ASP A CA 1
ATOM 881 C C . ASP A 1 106 ? 3.839 -16.502 -17.957 1.00 56.84 106 ASP A C 1
ATOM 883 O O . ASP A 1 106 ? 4.633 -15.658 -17.550 1.00 56.84 106 ASP A O 1
ATOM 887 N N . LYS A 1 107 ? 3.744 -16.779 -19.262 1.00 58.09 107 LYS A N 1
ATOM 888 C CA . LYS A 1 107 ? 4.686 -16.207 -20.240 1.00 58.09 107 LYS A CA 1
ATOM 889 C C . LYS A 1 107 ? 4.413 -14.735 -20.521 1.00 58.09 107 LYS A C 1
ATOM 891 O O . LYS A 1 107 ? 5.346 -13.934 -20.476 1.00 58.09 107 LYS A O 1
ATOM 896 N N . ASP A 1 108 ? 3.152 -14.379 -20.744 1.00 57.66 108 ASP A N 1
ATOM 897 C CA . ASP A 1 108 ? 2.786 -13.010 -21.104 1.00 57.66 108 ASP A CA 1
ATOM 898 C C . ASP A 1 108 ? 2.947 -12.063 -19.907 1.00 57.66 108 ASP A C 1
ATOM 900 O O . ASP A 1 108 ? 3.480 -10.964 -20.059 1.00 57.66 108 ASP A O 1
ATOM 904 N N . ALA A 1 109 ? 2.590 -12.496 -18.691 1.00 56.53 109 ALA A N 1
ATOM 905 C CA . ALA A 1 109 ? 2.774 -11.683 -17.488 1.00 56.53 109 ALA A CA 1
ATOM 906 C C . ALA A 1 109 ? 4.259 -11.472 -17.145 1.00 56.53 109 ALA A C 1
ATOM 908 O O . ALA A 1 109 ? 4.656 -10.356 -16.802 1.00 56.53 109 ALA A O 1
ATOM 909 N N . ILE A 1 110 ? 5.097 -12.511 -17.265 1.00 58.78 110 ILE A N 1
ATOM 910 C CA . ILE A 1 110 ? 6.534 -12.412 -16.965 1.00 58.78 110 ILE A CA 1
ATOM 911 C C . ILE A 1 110 ? 7.252 -11.529 -17.991 1.00 58.78 110 ILE A C 1
ATOM 913 O O . ILE A 1 110 ? 8.046 -10.672 -17.598 1.00 58.78 110 ILE A O 1
ATOM 917 N N . ASP A 1 111 ? 6.969 -11.684 -19.287 1.00 58.84 111 ASP A N 1
ATOM 918 C CA . ASP A 1 111 ? 7.579 -10.848 -20.331 1.00 58.84 111 ASP A CA 1
ATOM 919 C C . ASP A 1 111 ? 7.139 -9.378 -20.194 1.00 58.84 111 ASP A C 1
ATOM 921 O O . ASP A 1 111 ? 7.951 -8.456 -20.300 1.00 58.84 111 ASP A O 1
ATOM 925 N N . THR A 1 112 ? 5.873 -9.150 -19.827 1.00 57.94 112 THR A N 1
ATOM 926 C CA . THR A 1 112 ? 5.326 -7.813 -19.543 1.00 57.94 112 THR A CA 1
ATOM 927 C C . THR A 1 112 ? 6.019 -7.154 -18.353 1.00 57.94 112 THR A C 1
ATOM 929 O O . THR A 1 112 ? 6.485 -6.018 -18.462 1.00 57.94 112 THR A O 1
ATOM 932 N N . LEU A 1 113 ? 6.141 -7.860 -17.225 1.00 57.44 113 LEU A N 1
ATOM 933 C CA . LEU A 1 113 ? 6.842 -7.346 -16.047 1.00 57.44 113 LEU A CA 1
ATOM 934 C C . LEU A 1 113 ? 8.312 -7.053 -16.353 1.00 57.44 113 LEU A C 1
ATOM 936 O O . LEU A 1 113 ? 8.832 -6.028 -15.920 1.00 57.44 113 LEU A O 1
ATOM 940 N N . THR A 1 114 ? 8.963 -7.905 -17.145 1.00 61.47 114 THR A N 1
ATOM 941 C CA . THR A 1 114 ? 10.370 -7.738 -17.530 1.00 61.47 114 THR A CA 1
ATOM 942 C C . THR A 1 114 ? 10.574 -6.492 -18.392 1.00 61.47 114 THR A C 1
ATOM 944 O O . THR A 1 114 ? 11.504 -5.731 -18.140 1.00 61.47 114 THR A O 1
ATOM 947 N N . LYS A 1 115 ? 9.684 -6.219 -19.355 1.00 63.38 115 LYS A N 1
ATOM 948 C CA . LYS A 1 115 ? 9.729 -4.993 -20.174 1.00 63.38 115 LYS A CA 1
ATOM 949 C C . LYS A 1 115 ? 9.393 -3.739 -19.370 1.00 63.38 115 LYS A C 1
ATOM 951 O O . LYS A 1 115 ? 10.012 -2.697 -19.556 1.00 63.38 115 LYS A O 1
ATOM 956 N N . LEU A 1 116 ? 8.440 -3.833 -18.447 1.00 55.97 116 LEU A N 1
ATOM 957 C CA . LEU A 1 116 ? 8.030 -2.713 -17.598 1.00 55.97 116 LEU A CA 1
ATOM 958 C C . LEU A 1 116 ? 9.119 -2.330 -16.580 1.00 55.97 116 LEU A C 1
ATOM 960 O O . LEU A 1 116 ? 9.297 -1.150 -16.266 1.00 55.97 116 LEU A O 1
ATOM 964 N N . LEU A 1 117 ? 9.877 -3.327 -16.116 1.00 58.66 117 LEU A N 1
ATOM 965 C CA . LEU A 1 117 ? 11.025 -3.186 -15.221 1.00 58.66 117 LEU A CA 1
ATOM 966 C C . LEU A 1 117 ? 12.363 -3.050 -15.961 1.00 58.66 117 LEU A C 1
ATOM 968 O O . LEU A 1 117 ? 13.391 -2.919 -15.296 1.00 58.66 117 LEU A O 1
ATOM 972 N N . ALA A 1 118 ? 12.371 -3.050 -17.298 1.00 59.47 118 ALA A N 1
ATOM 973 C CA . ALA A 1 118 ? 13.579 -2.808 -18.072 1.00 59.47 118 ALA A CA 1
ATOM 974 C C . ALA A 1 118 ? 14.104 -1.397 -17.768 1.00 59.47 118 ALA A C 1
ATOM 976 O O . ALA A 1 118 ? 13.349 -0.418 -17.730 1.00 59.47 118 ALA A O 1
ATOM 977 N N . MET A 1 119 ? 15.399 -1.315 -17.480 1.00 63.53 119 MET A N 1
ATOM 978 C CA . MET A 1 119 ? 16.081 -0.083 -17.101 1.00 63.53 119 MET A CA 1
ATOM 979 C C . MET A 1 119 ? 17.313 0.077 -17.977 1.00 63.53 119 MET A C 1
ATOM 981 O O . MET A 1 119 ? 18.263 -0.692 -17.846 1.00 63.53 119 MET A O 1
ATOM 985 N N . ASP A 1 120 ? 17.301 1.103 -18.823 1.00 66.25 120 ASP A N 1
ATOM 986 C CA . ASP A 1 120 ? 18.449 1.468 -19.655 1.00 66.25 120 ASP A CA 1
ATOM 987 C C . ASP A 1 120 ? 19.356 2.492 -18.946 1.00 66.25 120 ASP A C 1
ATOM 989 O O . ASP A 1 120 ? 20.513 2.682 -19.323 1.00 66.25 120 ASP A O 1
ATOM 993 N N . SER A 1 121 ? 18.859 3.147 -17.884 1.00 72.31 121 SER A N 1
ATOM 994 C CA . SE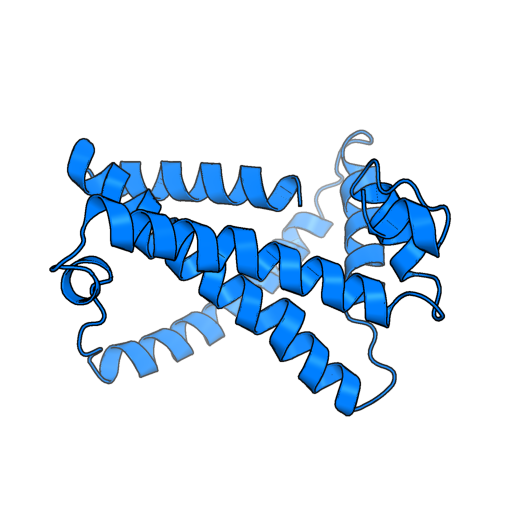R A 1 121 ? 19.579 4.192 -17.151 1.00 72.31 121 SER A CA 1
ATOM 995 C C . SER A 1 121 ? 19.309 4.209 -15.637 1.00 72.31 121 SER A C 1
ATOM 997 O O . SER A 1 121 ? 18.280 3.743 -15.145 1.00 72.31 121 SER A O 1
ATOM 999 N N . LEU A 1 122 ? 20.223 4.823 -14.873 1.00 76.00 122 LEU A N 1
ATOM 1000 C CA . LEU A 1 122 ? 20.081 5.006 -13.419 1.00 76.00 122 LEU A CA 1
ATOM 1001 C C . LEU A 1 122 ? 18.875 5.896 -13.049 1.00 76.00 122 LEU A C 1
ATOM 1003 O O . LEU A 1 122 ? 18.309 5.763 -11.965 1.00 76.00 122 LEU A O 1
ATOM 1007 N N . SER A 1 123 ? 18.475 6.803 -13.946 1.00 73.12 123 SER A N 1
ATOM 1008 C CA . SER A 1 123 ? 17.267 7.623 -13.803 1.00 73.12 123 SER A CA 1
ATOM 1009 C C . SER A 1 123 ? 15.988 6.794 -13.904 1.00 73.12 123 SER A C 1
ATOM 1011 O O . SER A 1 123 ? 15.052 7.040 -13.142 1.00 73.12 123 SER A O 1
ATOM 1013 N N . ASP A 1 124 ? 15.962 5.777 -14.768 1.00 69.56 124 ASP A N 1
ATOM 1014 C CA . ASP A 1 124 ? 14.793 4.903 -14.928 1.00 69.56 124 ASP A CA 1
ATOM 1015 C C . ASP A 1 124 ? 14.542 4.059 -13.678 1.00 69.56 124 ASP A C 1
ATOM 1017 O O . ASP A 1 124 ? 13.391 3.822 -13.317 1.00 69.56 124 ASP A O 1
ATOM 1021 N N . LEU A 1 125 ? 15.605 3.680 -12.959 1.00 75.62 125 LEU A N 1
ATOM 1022 C CA . LEU A 1 125 ? 15.501 3.007 -11.664 1.00 75.62 125 LEU A CA 1
ATOM 1023 C C . LEU A 1 125 ? 14.719 3.847 -10.649 1.00 75.62 125 LEU A C 1
ATOM 1025 O O . LEU A 1 125 ? 13.786 3.347 -10.022 1.00 75.62 125 LEU A O 1
ATOM 1029 N N . VAL A 1 126 ? 15.069 5.127 -10.500 1.00 79.44 126 VAL A N 1
ATOM 1030 C CA . VAL A 1 126 ? 14.404 6.026 -9.542 1.00 79.44 126 VAL A CA 1
ATOM 1031 C C . VAL A 1 126 ? 12.937 6.227 -9.918 1.00 79.44 126 VAL A C 1
ATOM 1033 O O . VAL A 1 126 ? 12.059 6.146 -9.058 1.00 79.44 126 VAL A O 1
ATOM 1036 N N . VAL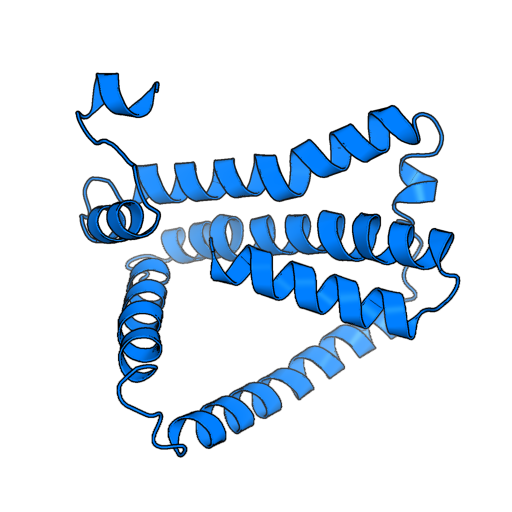 A 1 127 ? 12.661 6.440 -11.206 1.00 75.44 127 VAL A N 1
ATOM 1037 C CA . VAL A 1 127 ? 11.296 6.630 -11.713 1.00 75.44 127 VAL A CA 1
ATOM 1038 C C . VAL A 1 127 ? 10.455 5.374 -11.500 1.00 75.44 127 VAL A C 1
ATOM 1040 O O . VAL A 1 127 ? 9.349 5.468 -10.968 1.00 75.44 127 VAL A O 1
ATOM 1043 N N . ASN A 1 128 ? 10.977 4.196 -11.842 1.00 73.12 128 ASN A N 1
ATOM 1044 C CA . ASN A 1 128 ? 10.266 2.935 -11.661 1.00 73.12 128 ASN A CA 1
ATOM 1045 C C . ASN A 1 128 ? 10.015 2.641 -10.171 1.00 73.12 128 ASN A C 1
ATOM 1047 O O . ASN A 1 128 ? 8.902 2.265 -9.812 1.00 73.12 128 ASN A O 1
ATOM 1051 N N . ILE A 1 129 ? 10.989 2.873 -9.281 1.00 79.56 129 ILE A N 1
ATOM 1052 C CA . ILE A 1 129 ? 10.784 2.703 -7.832 1.00 79.56 129 ILE A CA 1
ATOM 1053 C C . ILE A 1 129 ? 9.643 3.595 -7.340 1.00 79.56 129 ILE A C 1
ATOM 1055 O O . ILE A 1 129 ? 8.794 3.130 -6.586 1.00 79.56 129 ILE A O 1
ATOM 1059 N N . ILE A 1 130 ? 9.590 4.859 -7.762 1.00 79.06 130 ILE A N 1
ATOM 1060 C CA . ILE A 1 130 ? 8.557 5.790 -7.298 1.00 79.06 130 ILE A CA 1
ATOM 1061 C C . ILE A 1 130 ? 7.188 5.431 -7.886 1.00 79.06 130 ILE A C 1
ATOM 1063 O O . ILE A 1 130 ? 6.220 5.315 -7.137 1.00 79.06 130 ILE A O 1
ATOM 1067 N N . ILE A 1 131 ? 7.101 5.258 -9.207 1.00 72.38 131 ILE A N 1
ATOM 1068 C CA . ILE A 1 131 ? 5.827 5.126 -9.929 1.00 72.38 131 ILE A CA 1
ATOM 1069 C C . ILE A 1 131 ? 5.237 3.719 -9.813 1.00 72.38 131 ILE A C 1
ATOM 1071 O O . ILE A 1 131 ? 4.023 3.592 -9.698 1.00 72.38 131 ILE A O 1
ATOM 1075 N N . ILE A 1 132 ? 6.073 2.679 -9.848 1.00 70.19 132 ILE A N 1
ATOM 1076 C CA . ILE A 1 132 ? 5.632 1.275 -9.877 1.00 70.19 132 ILE A CA 1
ATOM 1077 C C . ILE A 1 132 ? 5.768 0.626 -8.493 1.00 70.19 132 ILE A C 1
ATOM 1079 O O . ILE A 1 132 ? 4.982 -0.245 -8.144 1.00 70.19 132 ILE A O 1
ATOM 1083 N N . GLY A 1 133 ? 6.735 1.053 -7.676 1.00 74.44 133 GLY A N 1
ATOM 1084 C CA . GLY A 1 133 ? 6.947 0.488 -6.339 1.00 74.44 133 GLY A CA 1
ATOM 1085 C C . GLY A 1 133 ? 6.196 1.234 -5.236 1.00 74.44 133 GLY A C 1
ATOM 1086 O O . GLY A 1 133 ? 5.292 0.702 -4.596 1.00 74.44 133 GLY A O 1
ATOM 1087 N N . ILE A 1 134 ? 6.599 2.479 -4.982 1.00 80.81 134 ILE A N 1
ATOM 1088 C CA . ILE A 1 134 ? 6.167 3.251 -3.812 1.00 80.81 134 ILE A CA 1
ATOM 1089 C C . ILE A 1 134 ? 4.718 3.704 -3.959 1.00 80.81 134 ILE A C 1
ATOM 1091 O O . ILE A 1 134 ? 3.929 3.543 -3.029 1.00 80.81 134 ILE A O 1
ATOM 1095 N N . LEU A 1 135 ? 4.365 4.292 -5.103 1.00 79.81 135 LEU A N 1
ATOM 1096 C CA . LEU A 1 135 ? 3.046 4.882 -5.304 1.00 79.81 135 LEU A CA 1
ATOM 1097 C C . LEU A 1 135 ? 1.916 3.836 -5.204 1.00 79.81 135 LEU A C 1
ATOM 1099 O O . LEU A 1 135 ? 0.987 4.078 -4.426 1.00 79.81 135 LEU A O 1
ATOM 1103 N N . PRO A 1 136 ? 1.992 2.666 -5.876 1.00 76.94 136 PRO A N 1
ATOM 1104 C CA . PRO A 1 136 ? 0.992 1.614 -5.719 1.00 76.94 136 PRO A CA 1
ATOM 1105 C C . PRO A 1 136 ? 1.014 1.033 -4.306 1.00 76.94 136 PRO A C 1
ATOM 1107 O O . PRO A 1 136 ? -0.041 0.925 -3.689 1.00 76.94 136 PRO A O 1
ATOM 1110 N N . GLY A 1 137 ? 2.200 0.783 -3.737 1.00 81.62 137 GLY A N 1
ATOM 1111 C CA . GLY A 1 137 ? 2.326 0.222 -2.389 1.00 81.62 137 GLY A CA 1
ATOM 1112 C C . GLY A 1 137 ? 1.673 1.082 -1.301 1.00 81.62 137 GLY A C 1
ATOM 1113 O O . GLY A 1 137 ? 0.981 0.561 -0.428 1.00 81.62 137 GLY A O 1
ATOM 1114 N N . ILE A 1 138 ? 1.828 2.410 -1.365 1.00 84.19 138 ILE A N 1
ATOM 1115 C CA . ILE A 1 138 ? 1.155 3.328 -0.432 1.00 84.19 138 ILE A CA 1
ATOM 1116 C C . ILE A 1 138 ? -0.361 3.310 -0.651 1.00 84.19 138 ILE A C 1
ATOM 1118 O O . ILE A 1 138 ? -1.119 3.253 0.319 1.00 84.19 138 ILE A O 1
ATOM 1122 N N . GLY A 1 139 ? -0.811 3.379 -1.905 1.00 83.56 139 GLY A N 1
ATOM 1123 C CA . GLY A 1 139 ? -2.238 3.389 -2.218 1.00 83.56 139 GLY A CA 1
ATOM 1124 C C . GLY A 1 139 ? -2.944 2.111 -1.768 1.00 83.56 139 GLY A C 1
ATOM 1125 O O . GLY A 1 139 ? -3.999 2.161 -1.135 1.00 83.56 139 GLY A O 1
ATOM 1126 N N . GLU A 1 140 ? -2.336 0.961 -2.030 1.00 84.19 140 GLU A N 1
ATOM 1127 C CA . GLU A 1 140 ? -2.862 -0.337 -1.622 1.00 84.19 140 GLU A CA 1
ATOM 1128 C C . GLU A 1 140 ? -2.967 -0.462 -0.097 1.00 84.19 140 GLU A C 1
ATOM 1130 O O . GLU A 1 140 ? -4.000 -0.894 0.422 1.00 84.19 140 GLU A O 1
ATOM 1135 N N . GLU A 1 141 ? -1.946 -0.025 0.644 1.00 85.44 141 GLU A N 1
ATOM 1136 C CA . GLU A 1 141 ? -1.965 -0.033 2.109 1.00 85.44 141 GLU A CA 1
ATOM 1137 C C . GLU A 1 141 ? -3.114 0.837 2.657 1.00 85.44 141 GLU A C 1
ATOM 1139 O O . GLU A 1 141 ? -3.868 0.405 3.536 1.00 85.44 141 GLU A O 1
ATOM 1144 N N . ILE A 1 142 ? -3.313 2.037 2.094 1.00 84.44 142 ILE A N 1
ATOM 1145 C CA . ILE A 1 142 ? -4.391 2.956 2.495 1.00 84.44 142 ILE A CA 1
ATOM 1146 C C . ILE A 1 142 ? -5.768 2.352 2.198 1.00 84.44 142 ILE A C 1
ATOM 1148 O O . ILE A 1 142 ? -6.632 2.324 3.082 1.00 84.44 142 ILE A O 1
ATOM 1152 N N . LEU A 1 143 ? -5.993 1.871 0.973 1.00 86.69 143 LEU A N 1
ATOM 1153 C CA . LEU A 1 143 ? -7.300 1.374 0.550 1.00 86.69 143 LEU A CA 1
ATOM 1154 C C . LEU A 1 143 ? -7.664 0.067 1.257 1.00 86.69 143 LEU A C 1
ATOM 1156 O O . LEU A 1 143 ? -8.734 -0.036 1.863 1.00 86.69 143 LEU A O 1
ATOM 1160 N N . PHE A 1 144 ? -6.795 -0.941 1.181 1.00 86.88 144 PHE A N 1
ATOM 1161 C CA . PHE A 1 144 ? -7.141 -2.292 1.610 1.00 86.88 144 PHE A CA 1
ATOM 1162 C C . PHE A 1 144 ? -7.002 -2.466 3.117 1.00 86.88 144 PHE A C 1
ATOM 1164 O O . PHE A 1 144 ? -7.929 -2.961 3.756 1.00 86.88 144 PHE A O 1
ATOM 1171 N N . ARG A 1 145 ? -5.887 -2.039 3.715 1.00 83.25 145 ARG A N 1
ATOM 1172 C CA . ARG A 1 145 ? -5.652 -2.230 5.156 1.00 83.25 145 ARG A CA 1
ATOM 1173 C C . ARG A 1 145 ? -6.194 -1.073 5.984 1.00 83.25 145 ARG A C 1
ATOM 1175 O O . ARG A 1 145 ? -6.790 -1.310 7.034 1.00 83.25 145 ARG A O 1
ATOM 1182 N N . GLY A 1 146 ? -6.050 0.158 5.496 1.00 81.50 146 GLY A N 1
ATOM 1183 C CA . GLY A 1 146 ? -6.531 1.357 6.184 1.00 81.50 146 GLY A CA 1
ATOM 1184 C C . GLY A 1 146 ? -8.056 1.492 6.201 1.00 81.50 146 GLY A C 1
ATOM 1185 O O . GLY A 1 146 ? -8.628 1.851 7.234 1.00 81.50 146 GLY A O 1
ATOM 1186 N N . ILE A 1 147 ? -8.727 1.190 5.084 1.00 85.56 147 ILE A N 1
ATOM 1187 C CA . ILE A 1 147 ? -10.178 1.391 4.944 1.00 85.56 147 ILE A CA 1
ATOM 1188 C C . ILE A 1 147 ? -10.918 0.058 4.890 1.00 85.56 147 ILE A C 1
ATOM 1190 O O . ILE A 1 147 ? -11.693 -0.232 5.795 1.00 85.56 147 ILE A O 1
ATOM 1194 N N . LEU A 1 148 ? -10.690 -0.769 3.869 1.00 87.75 148 LEU A N 1
ATOM 1195 C CA . LEU A 1 148 ? -11.535 -1.934 3.588 1.00 87.75 148 LEU A CA 1
ATOM 1196 C C . LEU A 1 148 ? -11.514 -2.976 4.717 1.00 87.75 148 LEU A C 1
ATOM 1198 O O . LEU A 1 148 ? -12.561 -3.329 5.257 1.00 87.75 148 LEU A O 1
ATOM 1202 N N . GLN A 1 149 ? -10.329 -3.441 5.117 1.00 86.44 149 GLN A N 1
ATOM 1203 C CA . GLN A 1 149 ? -10.166 -4.410 6.201 1.00 86.44 149 GLN A CA 1
ATOM 1204 C C . GLN A 1 149 ? -10.732 -3.859 7.515 1.00 86.44 149 GLN A C 1
ATOM 1206 O O . GLN A 1 149 ? -11.382 -4.587 8.268 1.00 86.44 149 GLN A O 1
ATOM 1211 N N . LYS A 1 150 ? -10.520 -2.565 7.780 1.00 85.12 150 LYS A N 1
ATOM 1212 C CA . LYS A 1 150 ? -11.032 -1.896 8.975 1.00 85.12 150 LYS A CA 1
ATOM 1213 C C . LYS A 1 150 ? -12.559 -1.820 8.976 1.00 85.12 150 LYS A C 1
ATOM 1215 O O . LYS A 1 150 ? -13.166 -2.152 9.988 1.00 85.12 150 LYS A O 1
ATOM 1220 N N . GLU A 1 151 ? -13.183 -1.440 7.866 1.00 86.06 151 GLU A N 1
ATOM 1221 C CA . GLU A 1 151 ? -14.643 -1.385 7.714 1.00 86.06 151 GLU A CA 1
ATOM 1222 C C . GLU A 1 151 ? -15.289 -2.761 7.887 1.00 86.06 151 GLU A C 1
ATOM 1224 O O . GLU A 1 151 ? -16.250 -2.918 8.647 1.00 86.06 151 GLU A O 1
ATOM 1229 N N . ILE A 1 152 ? -14.714 -3.789 7.255 1.00 88.56 152 ILE A N 1
ATOM 1230 C CA . ILE A 1 152 ? -15.183 -5.171 7.408 1.00 88.56 152 ILE A CA 1
ATOM 1231 C C . ILE A 1 152 ? -15.048 -5.609 8.869 1.00 88.56 152 ILE A C 1
ATOM 1233 O O . ILE A 1 152 ? -15.981 -6.182 9.435 1.00 88.56 152 ILE A O 1
ATOM 1237 N N . TYR A 1 153 ? -13.925 -5.291 9.516 1.00 89.38 153 TYR A N 1
ATOM 1238 C CA . TYR A 1 153 ? -13.731 -5.589 10.930 1.00 89.38 153 TYR A CA 1
ATOM 1239 C C . TYR A 1 153 ? -14.736 -4.854 11.827 1.00 89.38 153 TYR A C 1
ATOM 1241 O O . TYR A 1 153 ? -15.319 -5.474 12.713 1.00 89.38 153 TYR A O 1
ATOM 1249 N N . MET A 1 154 ? -14.996 -3.566 11.596 1.00 86.00 154 MET A N 1
ATOM 1250 C CA . MET A 1 154 ? -15.978 -2.803 12.374 1.00 86.00 154 MET A CA 1
ATOM 1251 C C . MET A 1 154 ? -17.389 -3.391 12.237 1.00 86.00 154 MET A C 1
ATOM 1253 O O . MET A 1 154 ? -18.139 -3.410 13.214 1.00 86.00 154 MET A O 1
ATOM 1257 N N . ARG A 1 155 ? -17.741 -3.919 11.057 1.00 88.44 155 ARG A N 1
ATOM 1258 C CA . ARG A 1 155 ? -19.054 -4.522 10.800 1.00 88.44 155 ARG A CA 1
ATOM 1259 C C . ARG A 1 155 ? -19.191 -5.943 11.348 1.00 88.44 155 ARG A C 1
ATOM 1261 O O . ARG A 1 155 ? -20.213 -6.257 11.949 1.00 88.44 155 ARG A O 1
ATOM 1268 N N . TRP A 1 156 ? -18.206 -6.807 11.115 1.00 90.81 156 TRP A N 1
ATOM 1269 C CA . TRP A 1 156 ? -18.282 -8.237 11.451 1.00 90.81 156 TRP A CA 1
ATOM 1270 C C . TRP A 1 156 ? -17.653 -8.585 12.800 1.00 90.81 156 TRP A C 1
ATOM 1272 O O . TRP A 1 156 ? -17.875 -9.677 13.315 1.00 90.81 156 TRP A O 1
ATOM 1282 N N . ARG A 1 157 ? -16.861 -7.673 13.376 1.00 87.88 157 ARG A N 1
ATOM 1283 C CA . ARG A 1 157 ? -16.116 -7.838 14.638 1.00 87.88 157 ARG A CA 1
ATOM 1284 C C . ARG A 1 157 ? -15.223 -9.083 14.675 1.00 87.88 157 ARG A C 1
ATOM 1286 O O . ARG A 1 157 ? -14.877 -9.568 15.749 1.00 87.88 157 ARG A O 1
ATOM 1293 N N . ASN A 1 158 ? -14.818 -9.583 13.507 1.00 90.38 158 ASN A N 1
ATOM 1294 C CA . ASN A 1 158 ? -13.966 -10.757 13.353 1.00 90.38 158 ASN A CA 1
ATOM 1295 C C . ASN A 1 158 ? -12.727 -10.405 12.521 1.00 90.38 158 ASN A C 1
ATOM 1297 O O . ASN A 1 158 ? -12.828 -10.118 11.327 1.00 90.38 158 ASN A O 1
ATOM 1301 N N . HIS A 1 159 ? -11.555 -10.441 13.161 1.00 86.62 159 HIS A N 1
ATOM 1302 C CA . HIS A 1 159 ? -10.279 -10.100 12.530 1.00 86.62 159 HIS A CA 1
ATOM 1303 C C . HIS A 1 159 ? -9.909 -11.063 11.399 1.00 86.62 159 HIS A C 1
ATOM 1305 O O . HIS A 1 159 ? -9.438 -10.621 10.356 1.00 86.62 159 HIS A O 1
ATOM 1311 N N . HIS A 1 160 ? -10.150 -12.366 11.573 1.00 90.94 160 HIS A N 1
ATOM 1312 C CA . HIS A 1 160 ? -9.801 -13.355 10.556 1.00 90.94 160 HIS A CA 1
ATOM 1313 C C . HIS A 1 160 ? -10.646 -13.153 9.300 1.00 90.94 160 HIS A C 1
ATOM 1315 O O . HIS A 1 160 ? -10.097 -13.056 8.208 1.00 90.94 160 HIS A O 1
ATOM 1321 N N . ALA A 1 161 ? -11.964 -13.009 9.455 1.00 89.69 161 ALA A N 1
ATOM 1322 C CA . ALA A 1 161 ? -12.862 -12.788 8.322 1.00 89.69 161 ALA A CA 1
ATOM 1323 C C . ALA A 1 161 ? -12.517 -11.499 7.556 1.00 89.69 161 ALA A C 1
ATOM 1325 O O . ALA A 1 161 ? -12.506 -11.502 6.327 1.00 89.69 161 ALA A O 1
ATOM 1326 N N . ALA A 1 162 ? -12.163 -10.424 8.270 1.00 89.50 162 ALA A N 1
ATOM 1327 C CA . ALA A 1 162 ? -11.719 -9.181 7.649 1.00 89.50 162 ALA A CA 1
ATOM 1328 C C . ALA A 1 162 ? -10.443 -9.360 6.811 1.00 89.50 162 ALA A C 1
ATOM 1330 O O . ALA A 1 162 ? -10.378 -8.846 5.698 1.00 89.50 162 ALA A O 1
ATOM 1331 N N . ILE A 1 163 ? -9.458 -10.117 7.312 1.00 88.50 163 ILE A N 1
ATOM 1332 C CA . ILE A 1 163 ? -8.209 -10.399 6.587 1.00 88.50 163 ILE A CA 1
ATOM 1333 C C . ILE A 1 163 ? -8.483 -11.229 5.330 1.00 88.50 163 ILE A C 1
ATOM 1335 O O . ILE A 1 163 ? -8.025 -10.860 4.253 1.00 88.50 163 ILE A O 1
ATOM 1339 N N . TRP A 1 164 ? -9.248 -12.318 5.442 1.00 91.88 164 TRP A N 1
ATOM 1340 C CA . TRP A 1 164 ? -9.537 -13.200 4.305 1.00 91.88 164 TRP A CA 1
ATOM 1341 C C . TRP A 1 164 ? -10.289 -12.479 3.186 1.00 91.88 164 TRP A C 1
ATOM 1343 O O . TRP A 1 164 ? -9.933 -12.611 2.017 1.00 91.88 164 TRP A O 1
ATOM 1353 N N . VAL A 1 165 ? -11.300 -11.680 3.534 1.00 88.12 165 VAL A N 1
ATOM 1354 C CA . VAL A 1 165 ? -12.086 -10.950 2.532 1.00 88.12 165 VAL A CA 1
ATOM 1355 C C . VAL A 1 165 ? -11.288 -9.809 1.913 1.00 88.12 165 VAL A C 1
ATOM 1357 O O . VAL A 1 165 ? -11.339 -9.636 0.697 1.00 88.12 165 VAL A O 1
ATOM 1360 N N . ALA A 1 166 ? -10.505 -9.069 2.704 1.00 87.25 166 ALA A N 1
ATOM 1361 C CA . ALA A 1 166 ? -9.617 -8.046 2.160 1.00 87.25 166 ALA A CA 1
ATOM 1362 C C . ALA A 1 166 ? -8.576 -8.655 1.205 1.00 87.25 166 ALA A C 1
ATOM 1364 O O . ALA A 1 166 ? -8.370 -8.113 0.124 1.00 87.25 166 ALA A O 1
ATOM 1365 N N . ALA A 1 167 ? -7.984 -9.805 1.551 1.00 85.12 167 ALA A N 1
ATOM 1366 C CA . ALA A 1 167 ? -7.025 -10.508 0.698 1.00 85.12 167 ALA A CA 1
ATOM 1367 C C . ALA A 1 167 ? -7.655 -11.001 -0.615 1.00 85.12 167 ALA A C 1
ATOM 1369 O O . ALA A 1 167 ? -7.059 -10.857 -1.682 1.00 85.12 167 ALA A O 1
ATOM 1370 N N . PHE A 1 168 ? -8.879 -11.532 -0.556 1.00 87.19 168 PHE A N 1
ATOM 1371 C CA . PHE A 1 168 ? -9.611 -11.952 -1.749 1.00 87.19 168 PHE A CA 1
ATOM 1372 C C . PHE A 1 168 ? -9.921 -10.770 -2.681 1.00 87.19 168 PHE A C 1
ATOM 1374 O O . PHE A 1 168 ? -9.677 -10.848 -3.884 1.00 87.19 168 PHE A O 1
ATOM 1381 N N . LEU A 1 169 ? -10.411 -9.653 -2.131 1.00 85.88 169 LEU A N 1
ATOM 1382 C CA . LEU A 1 169 ? -10.717 -8.446 -2.908 1.00 85.88 169 LEU A CA 1
ATOM 1383 C C . LEU A 1 169 ? -9.457 -7.793 -3.489 1.00 85.88 169 LEU A C 1
ATOM 1385 O O . LEU A 1 169 ? -9.485 -7.339 -4.630 1.00 85.88 169 LEU A O 1
ATOM 1389 N N . PHE A 1 170 ? -8.357 -7.789 -2.735 1.00 83.44 170 PHE A N 1
ATOM 1390 C CA . PHE A 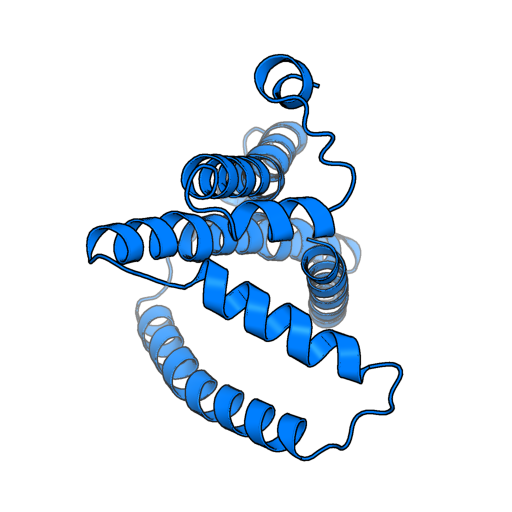1 170 ? -7.043 -7.344 -3.199 1.00 83.44 170 PHE A CA 1
ATOM 1391 C C . PHE A 1 170 ? -6.582 -8.148 -4.416 1.00 83.44 170 PHE A C 1
ATOM 1393 O O . PHE A 1 170 ? -6.317 -7.578 -5.472 1.00 83.44 170 PHE A O 1
ATOM 1400 N N . SER A 1 171 ? -6.590 -9.480 -4.300 1.00 77.38 171 SER A N 1
ATOM 1401 C CA . SER A 1 171 ? -6.205 -10.377 -5.391 1.00 77.38 171 SER A CA 1
ATOM 1402 C C . SER A 1 171 ? -7.084 -10.186 -6.631 1.00 77.38 171 SER A C 1
ATOM 1404 O O . SER A 1 171 ? -6.563 -10.083 -7.739 1.00 77.38 171 SER A O 1
ATOM 1406 N N . ALA A 1 172 ? -8.402 -10.059 -6.458 1.00 77.50 172 ALA A N 1
ATOM 1407 C CA . ALA A 1 172 ? -9.327 -9.849 -7.570 1.00 77.50 172 ALA A CA 1
ATOM 1408 C C . ALA A 1 172 ? -9.158 -8.482 -8.259 1.00 77.50 172 ALA A C 1
ATOM 1410 O O . ALA A 1 172 ? -9.402 -8.374 -9.461 1.00 77.50 172 ALA A O 1
ATOM 1411 N N . CYS A 1 173 ? -8.773 -7.443 -7.512 1.00 71.75 173 CYS A N 1
ATOM 1412 C CA . CYS A 1 173 ? -8.557 -6.105 -8.056 1.00 71.75 173 CYS A CA 1
ATOM 1413 C C . CYS A 1 173 ? -7.251 -6.024 -8.852 1.00 71.75 173 CYS A C 1
ATOM 1415 O O . CYS A 1 173 ? -7.250 -5.484 -9.953 1.00 71.75 173 CYS A O 1
ATOM 1417 N N . ILE A 1 174 ? -6.167 -6.587 -8.313 1.00 67.06 174 ILE A N 1
ATOM 1418 C CA . ILE A 1 174 ? -4.838 -6.566 -8.941 1.00 67.06 174 ILE A CA 1
ATOM 1419 C C . ILE A 1 174 ? -4.752 -7.526 -10.119 1.00 67.06 174 ILE A C 1
ATOM 1421 O O . ILE A 1 174 ? -4.130 -7.206 -11.117 1.00 67.06 174 ILE A O 1
ATOM 1425 N N . SER A 1 175 ? -5.445 -8.665 -10.071 1.00 55.31 175 SER A N 1
ATOM 1426 C CA . SER A 1 175 ? -5.485 -9.598 -11.203 1.00 55.31 175 SER A CA 1
ATOM 1427 C C . SER A 1 175 ? -6.126 -9.011 -12.473 1.00 55.31 175 SER A C 1
ATOM 1429 O O . SER A 1 175 ? -6.043 -9.639 -13.527 1.00 55.31 175 SER A O 1
ATOM 1431 N N . LYS A 1 176 ? -6.829 -7.877 -12.381 1.00 48.97 176 LYS A N 1
ATOM 1432 C CA . LYS A 1 176 ? -7.519 -7.226 -13.507 1.00 48.97 176 LYS A CA 1
ATOM 1433 C C . LYS A 1 176 ? -6.888 -5.899 -13.930 1.00 48.97 176 LYS A C 1
ATOM 1435 O O . LYS A 1 176 ? -7.414 -5.276 -14.854 1.00 48.97 176 LYS A O 1
ATOM 1440 N N . LEU A 1 177 ? -5.842 -5.463 -13.233 1.00 45.34 177 LEU A N 1
ATOM 1441 C CA . LEU A 1 177 ? -5.125 -4.221 -13.496 1.00 45.34 177 LEU A CA 1
ATOM 1442 C C . LEU A 1 177 ? -3.860 -4.511 -14.308 1.00 45.34 177 LEU A C 1
ATOM 1444 O O . LEU A 1 177 ? -3.576 -3.703 -15.218 1.00 45.34 177 LEU A O 1
#

Sequence (177 aa):
MLVNNIYGIEIASGLQLFDLLANSEFAGFIKLYVGVNHLVIFIICPLVFVYFFYKNKFWEYLSLRYVKPIFIILFFLVLMSLYPLMAYFTFLLSKIDLPDFLSGFDKDAIDTLTKLLAMDSLSDLVVNIIIIGILPGIGEEILFRGILQKEIYMRWRNHHAAIWVAAFLFSACISKL